Protein AF-A0A934SM72-F1 (afdb_monomer_lite)

pLDDT: mean 88.57, std 10.95, range [38.22, 98.56]

Organism: NCBI:txid657651

Radius of gyration: 14.62 Å; chains: 1; bounding box: 36×30×39 Å

Structure (mmCIF, N/CA/C/O backbone):
data_AF-A0A934SM72-F1
#
_entry.id   AF-A0A934SM72-F1
#
loop_
_atom_site.group_PDB
_atom_site.id
_atom_site.type_symbol
_atom_site.label_atom_id
_atom_site.label_alt_id
_atom_site.label_comp_id
_atom_site.label_asym_id
_atom_site.label_entity_id
_atom_site.label_seq_id
_atom_site.pdbx_PDB_ins_code
_atom_site.Cartn_x
_atom_site.Cartn_y
_atom_site.Cartn_z
_atom_site.occupancy
_atom_site.B_iso_or_equiv
_atom_site.auth_seq_id
_atom_site.auth_comp_id
_atom_site.auth_asym_id
_atom_site.auth_atom_id
_atom_site.pdbx_PDB_model_num
ATOM 1 N N . MET A 1 1 ? 1.778 17.036 18.138 1.00 67.81 1 MET A N 1
ATOM 2 C CA . MET A 1 1 ? 1.381 16.100 17.069 1.00 67.81 1 MET A CA 1
ATOM 3 C C . MET A 1 1 ? 0.468 15.055 17.683 1.00 67.81 1 MET A C 1
ATOM 5 O O . MET A 1 1 ? 0.868 14.408 18.649 1.00 67.81 1 MET A O 1
ATOM 9 N N . THR A 1 2 ? -0.785 14.992 17.241 1.00 88.75 2 THR A N 1
ATOM 10 C CA . THR A 1 2 ? -1.775 14.036 17.753 1.00 88.75 2 THR A CA 1
ATOM 11 C C . THR A 1 2 ? -1.550 12.644 17.149 1.00 88.75 2 THR A C 1
ATOM 13 O O . THR A 1 2 ? -0.830 12.486 16.165 1.00 88.75 2 THR A O 1
ATOM 16 N N . ARG A 1 3 ? -2.169 11.600 17.725 1.00 88.12 3 ARG A N 1
ATOM 17 C CA . ARG A 1 3 ? -2.117 10.240 17.144 1.00 88.12 3 ARG A CA 1
ATOM 18 C C . ARG A 1 3 ? -2.670 10.201 15.716 1.00 88.12 3 ARG A C 1
ATOM 20 O O . ARG A 1 3 ? -2.170 9.427 14.907 1.00 88.12 3 ARG A O 1
ATOM 27 N N . LEU A 1 4 ? -3.679 11.025 15.437 1.0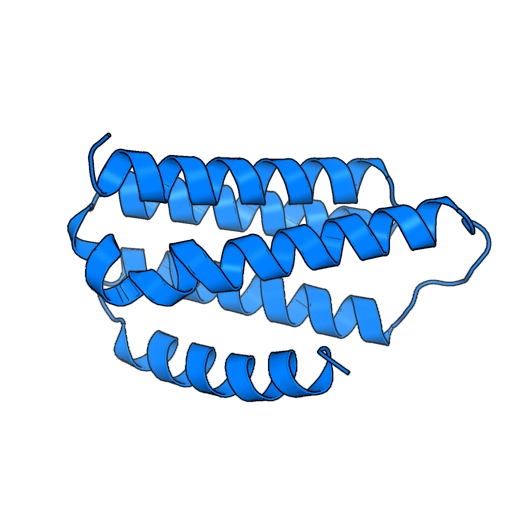0 91.81 4 LEU A N 1
ATOM 28 C CA . LEU A 1 4 ? -4.260 11.174 14.110 1.00 91.81 4 LEU A CA 1
ATOM 29 C C . LEU A 1 4 ? -3.263 11.831 13.154 1.00 91.81 4 LEU A C 1
ATOM 31 O O . LEU A 1 4 ? -2.992 11.250 12.111 1.00 91.81 4 LEU A O 1
ATOM 35 N N . ASP A 1 5 ? -2.647 12.952 13.542 1.00 94.69 5 ASP A N 1
ATOM 36 C CA . ASP A 1 5 ? -1.657 13.646 12.701 1.00 94.69 5 ASP A CA 1
ATOM 37 C C . ASP A 1 5 ? -0.512 12.712 12.297 1.00 94.69 5 ASP A C 1
ATOM 39 O O . ASP A 1 5 ? -0.127 12.668 11.133 1.00 94.69 5 ASP A O 1
ATOM 43 N N . ASN A 1 6 ? -0.002 11.911 13.241 1.00 93.69 6 ASN A N 1
ATOM 44 C CA . ASN A 1 6 ? 1.068 10.952 12.965 1.00 93.69 6 ASN A CA 1
ATOM 45 C C . ASN A 1 6 ? 0.628 9.870 11.970 1.00 93.69 6 ASN A C 1
ATOM 47 O O . ASN A 1 6 ? 1.395 9.496 11.086 1.00 93.69 6 ASN A O 1
ATOM 51 N N . ALA A 1 7 ? -0.588 9.340 12.132 1.00 94.25 7 ALA A N 1
ATOM 52 C CA . ALA A 1 7 ? -1.118 8.312 11.246 1.00 94.25 7 ALA A CA 1
ATOM 53 C C . ALA A 1 7 ? -1.345 8.864 9.833 1.00 94.25 7 ALA A C 1
ATOM 55 O O . ALA A 1 7 ? -0.944 8.223 8.866 1.00 94.25 7 ALA A O 1
ATOM 56 N N . LEU A 1 8 ? -1.924 10.061 9.714 1.00 96.69 8 LEU A N 1
ATOM 57 C CA . LEU A 1 8 ? -2.145 10.712 8.424 1.00 96.69 8 LEU A CA 1
ATOM 58 C C . LEU A 1 8 ? -0.818 11.049 7.739 1.00 96.69 8 LEU A C 1
ATOM 60 O O . LEU A 1 8 ? -0.645 10.679 6.586 1.00 96.69 8 LEU A O 1
ATOM 64 N N . ALA A 1 9 ? 0.151 11.621 8.461 1.00 97.00 9 ALA A N 1
ATOM 65 C CA . ALA A 1 9 ? 1.477 11.912 7.915 1.00 97.00 9 ALA A CA 1
ATOM 66 C C . ALA A 1 9 ? 2.208 10.648 7.426 1.00 97.00 9 ALA A C 1
ATOM 68 O O . ALA A 1 9 ? 2.885 10.682 6.401 1.00 97.00 9 ALA A O 1
ATOM 69 N N . SER A 1 10 ? 2.051 9.522 8.133 1.00 96.56 10 SER A N 1
ATOM 70 C CA . SER A 1 10 ? 2.589 8.224 7.705 1.00 96.56 10 SER A CA 1
ATOM 71 C C . SER A 1 10 ? 1.969 7.759 6.382 1.00 96.56 10 SER A C 1
ATOM 73 O O . SER A 1 10 ? 2.684 7.368 5.460 1.00 96.56 10 SER A O 1
ATOM 75 N N . ILE A 1 11 ? 0.638 7.845 6.259 1.00 97.50 11 ILE A N 1
ATOM 76 C CA . ILE A 1 11 ? -0.078 7.471 5.031 1.00 97.50 11 ILE A CA 1
ATOM 77 C C . ILE A 1 11 ? 0.273 8.420 3.879 1.00 97.50 11 ILE A C 1
ATOM 79 O O . ILE A 1 11 ? 0.484 7.956 2.760 1.00 97.50 11 ILE A O 1
ATOM 83 N N . ASP A 1 12 ? 0.368 9.724 4.140 1.00 98.25 12 ASP A N 1
ATOM 84 C CA . ASP A 1 12 ? 0.745 10.736 3.148 1.00 98.25 12 ASP A CA 1
ATOM 85 C C . ASP A 1 12 ? 2.158 10.468 2.612 1.00 98.25 12 ASP A C 1
ATOM 87 O O . ASP A 1 12 ? 2.369 10.448 1.399 1.00 98.25 12 ASP A O 1
ATOM 91 N N . GLY A 1 13 ? 3.110 10.163 3.501 1.00 97.94 13 GLY A N 1
ATOM 92 C CA . GLY A 1 13 ? 4.471 9.789 3.119 1.00 97.94 13 GLY A CA 1
ATOM 93 C C . GLY A 1 13 ? 4.525 8.528 2.253 1.00 97.94 13 GLY A C 1
ATOM 94 O O . GLY A 1 13 ? 5.212 8.513 1.233 1.00 97.94 13 GLY A O 1
ATOM 95 N N . ALA A 1 14 ? 3.770 7.487 2.614 1.00 97.94 14 ALA A N 1
ATOM 96 C CA . ALA A 1 14 ? 3.682 6.267 1.810 1.00 97.94 14 ALA A CA 1
ATOM 97 C C . ALA A 1 14 ? 3.022 6.519 0.444 1.00 97.94 14 ALA A C 1
ATOM 99 O O . ALA A 1 14 ? 3.518 6.059 -0.584 1.00 97.94 14 ALA A O 1
ATOM 100 N N . THR A 1 15 ? 1.936 7.297 0.424 1.00 98.50 15 THR A N 1
ATOM 101 C CA . THR A 1 15 ? 1.226 7.683 -0.803 1.00 98.50 15 THR A CA 1
ATOM 102 C C . THR A 1 15 ? 2.175 8.375 -1.771 1.00 98.50 15 THR A C 1
ATOM 104 O O . THR A 1 15 ? 2.243 7.988 -2.935 1.00 98.50 15 THR A O 1
ATOM 107 N N . GLU A 1 16 ? 2.950 9.348 -1.292 1.00 98.56 16 GLU A N 1
ATOM 108 C CA . GLU A 1 16 ? 3.913 10.073 -2.120 1.00 98.56 16 GLU A CA 1
ATOM 109 C C . GLU A 1 16 ? 5.005 9.154 -2.677 1.00 98.56 16 GLU A C 1
ATOM 111 O O . GLU A 1 16 ? 5.310 9.196 -3.867 1.00 98.56 16 GLU A O 1
ATOM 116 N N . GLN A 1 17 ? 5.550 8.253 -1.859 1.00 98.56 17 GLN A N 1
ATOM 117 C CA . GLN A 1 17 ? 6.547 7.292 -2.332 1.00 98.56 17 GLN A CA 1
ATOM 118 C C . GLN A 1 17 ? 5.998 6.357 -3.419 1.00 98.56 17 GLN A C 1
ATOM 120 O O . GLN A 1 17 ? 6.717 6.057 -4.376 1.00 98.56 17 GLN A O 1
ATOM 125 N N . PHE A 1 18 ? 4.731 5.938 -3.339 1.00 98.50 18 PHE A N 1
ATOM 126 C CA . PHE A 1 18 ? 4.096 5.190 -4.427 1.00 98.50 18 PHE A CA 1
ATOM 127 C C . PHE A 1 18 ? 3.962 6.028 -5.705 1.00 98.50 18 PHE A C 1
ATOM 129 O O . PHE A 1 18 ? 4.270 5.522 -6.783 1.00 98.50 18 PHE A O 1
ATOM 136 N N . ARG A 1 19 ? 3.572 7.309 -5.610 1.00 98.44 19 ARG A N 1
ATOM 137 C CA . ARG A 1 19 ? 3.506 8.206 -6.784 1.00 98.44 19 ARG A CA 1
ATOM 138 C C . ARG A 1 19 ? 4.873 8.347 -7.449 1.00 98.44 19 ARG A C 1
ATOM 140 O O . ARG A 1 19 ? 4.987 8.112 -8.648 1.00 98.44 19 ARG A O 1
ATOM 147 N N . LEU A 1 20 ? 5.914 8.618 -6.662 1.00 98.25 20 LEU A N 1
ATOM 148 C CA . LEU A 1 20 ? 7.291 8.697 -7.156 1.00 98.25 20 LEU A CA 1
ATOM 149 C C . LEU A 1 20 ? 7.732 7.381 -7.815 1.00 98.25 20 LEU A C 1
ATOM 151 O O . LEU A 1 20 ? 8.337 7.389 -8.883 1.00 98.25 20 LEU A O 1
ATOM 155 N N . SER A 1 21 ? 7.383 6.236 -7.225 1.00 97.56 21 SER A N 1
ATOM 156 C CA . SER A 1 21 ? 7.667 4.918 -7.816 1.00 97.56 21 SER A CA 1
ATOM 157 C C . SER A 1 21 ? 6.987 4.744 -9.178 1.00 97.56 21 SER A C 1
ATOM 159 O O . SER A 1 21 ? 7.587 4.214 -10.117 1.00 97.56 21 SER A O 1
ATOM 161 N N . ALA A 1 22 ? 5.743 5.212 -9.305 1.00 97.12 22 ALA A N 1
ATOM 162 C CA . ALA A 1 22 ? 4.983 5.167 -10.548 1.00 97.12 22 ALA A CA 1
ATOM 163 C C . ALA A 1 22 ? 5.611 6.039 -11.644 1.00 97.12 22 ALA A C 1
ATOM 165 O O . ALA A 1 22 ? 5.679 5.618 -12.795 1.00 97.12 22 ALA A O 1
ATOM 166 N N . GLU A 1 23 ? 6.100 7.226 -11.285 1.00 96.31 23 GLU A N 1
ATOM 167 C CA . GLU A 1 23 ? 6.757 8.160 -12.210 1.00 96.31 23 GLU A CA 1
ATOM 168 C C . GLU A 1 23 ? 8.111 7.648 -12.719 1.00 96.31 23 GLU A C 1
ATOM 170 O O . GLU A 1 23 ? 8.514 7.957 -13.838 1.00 96.31 23 GLU A O 1
ATOM 175 N N . MET A 1 24 ? 8.811 6.842 -11.919 1.00 94.44 24 MET A N 1
ATOM 176 C CA . MET A 1 24 ? 10.128 6.305 -12.269 1.00 94.44 24 MET A CA 1
ATOM 177 C C . MET A 1 24 ? 10.083 5.041 -13.137 1.00 94.44 24 MET A C 1
ATOM 179 O O . MET A 1 24 ? 11.119 4.632 -13.666 1.00 94.44 24 MET A O 1
ATOM 183 N N . THR A 1 25 ? 8.922 4.398 -13.274 1.00 92.19 25 THR A N 1
ATOM 184 C CA . THR A 1 25 ? 8.811 3.062 -13.875 1.00 92.19 25 THR A CA 1
ATOM 185 C C . THR A 1 25 ? 7.940 3.041 -15.122 1.00 92.19 25 THR A C 1
ATOM 187 O O . THR A 1 25 ? 7.186 3.966 -15.414 1.00 92.19 25 THR A O 1
ATOM 190 N N . VAL A 1 26 ? 8.070 1.966 -15.901 1.00 90.31 26 VAL A N 1
ATOM 191 C CA . VAL A 1 26 ? 7.271 1.730 -17.108 1.00 90.31 26 VAL A CA 1
ATOM 192 C C . VAL A 1 26 ? 6.138 0.743 -16.832 1.00 90.31 26 VAL A C 1
ATOM 194 O O . VAL A 1 26 ? 6.066 0.103 -15.778 1.00 90.31 26 VAL A O 1
ATOM 197 N N . GLN A 1 27 ? 5.222 0.615 -17.790 1.00 90.25 27 GLN A N 1
ATOM 198 C CA . GLN A 1 27 ? 4.153 -0.376 -17.707 1.00 90.25 27 GLN A CA 1
ATOM 199 C C . GLN A 1 27 ? 4.724 -1.807 -17.675 1.00 90.25 27 GLN A C 1
ATOM 201 O O . GLN A 1 27 ? 5.717 -2.072 -18.353 1.00 90.25 27 GLN A O 1
ATOM 206 N N . PRO A 1 28 ? 4.110 -2.735 -16.916 1.00 91.62 28 PRO A N 1
ATOM 207 C CA . PRO A 1 28 ? 2.862 -2.586 -16.150 1.00 91.62 28 PRO A CA 1
ATOM 208 C C . PRO A 1 28 ? 3.030 -2.048 -14.711 1.00 91.62 28 PRO A C 1
ATOM 210 O O . PRO A 1 28 ? 2.036 -1.720 -14.065 1.00 91.62 28 PRO A O 1
ATOM 213 N N . HIS A 1 29 ? 4.258 -1.937 -14.192 1.00 93.62 29 HIS A N 1
ATOM 214 C CA . HIS A 1 29 ? 4.524 -1.568 -12.789 1.00 93.62 29 HIS A CA 1
ATOM 215 C C . HIS A 1 29 ? 4.017 -0.173 -12.432 1.00 93.62 29 HIS A C 1
ATOM 217 O O . HIS A 1 29 ? 3.405 0.008 -11.380 1.00 93.62 29 HIS A O 1
ATOM 223 N N . ALA A 1 30 ? 4.184 0.789 -13.345 1.00 95.06 30 ALA A N 1
ATOM 224 C CA . ALA A 1 30 ? 3.697 2.150 -13.149 1.00 95.06 30 ALA A CA 1
ATOM 225 C C . ALA A 1 30 ? 2.203 2.179 -12.793 1.00 95.06 30 ALA A C 1
ATOM 227 O O . ALA A 1 30 ? 1.781 2.934 -11.918 1.00 95.06 30 ALA A O 1
ATOM 228 N N . ARG A 1 31 ? 1.388 1.322 -13.428 1.00 96.94 31 ARG A N 1
ATOM 229 C CA . ARG A 1 31 ? -0.041 1.231 -13.116 1.00 96.94 31 ARG A CA 1
ATOM 230 C C . ARG A 1 31 ? -0.288 0.723 -11.697 1.00 96.94 31 ARG A C 1
ATOM 232 O O . ARG A 1 31 ? -1.116 1.301 -11.000 1.00 96.94 31 ARG A O 1
ATOM 239 N N . LEU A 1 32 ? 0.433 -0.312 -11.268 1.00 97.06 32 LEU A N 1
ATOM 240 C CA . LEU A 1 32 ? 0.297 -0.873 -9.921 1.00 97.06 32 LEU A CA 1
ATOM 241 C C . LEU A 1 32 ? 0.659 0.150 -8.842 1.00 97.06 32 LEU A C 1
ATOM 243 O O . LEU A 1 32 ? -0.060 0.271 -7.855 1.00 97.06 32 LEU A O 1
ATOM 247 N N . PHE A 1 33 ? 1.718 0.933 -9.049 1.00 98.00 33 PHE A N 1
ATOM 248 C CA . PHE A 1 33 ? 2.104 1.980 -8.105 1.00 98.00 33 PHE A CA 1
ATOM 249 C C . PHE A 1 33 ? 1.093 3.131 -8.047 1.00 98.00 33 PHE A C 1
ATOM 251 O O . PHE A 1 33 ? 0.789 3.618 -6.95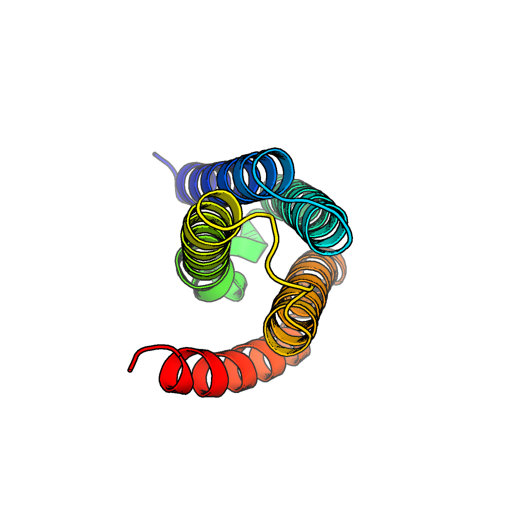8 1.00 98.00 33 PHE A O 1
ATOM 258 N N . TRP A 1 34 ? 0.487 3.512 -9.178 1.00 98.44 34 TRP A N 1
ATOM 259 C CA . TRP A 1 34 ? -0.639 4.452 -9.163 1.00 98.44 34 TRP A CA 1
ATOM 260 C C . TRP A 1 34 ? -1.848 3.904 -8.400 1.00 98.44 34 TRP A C 1
ATOM 262 O O . TRP A 1 34 ? -2.462 4.633 -7.620 1.00 98.44 34 TRP A O 1
ATOM 272 N N . ASP A 1 35 ? -2.177 2.625 -8.589 1.00 98.38 35 ASP A N 1
ATOM 273 C CA . ASP A 1 35 ? -3.285 1.985 -7.880 1.00 98.38 35 ASP A CA 1
ATOM 274 C C . ASP A 1 35 ? -3.002 1.867 -6.365 1.00 98.38 35 ASP A C 1
ATOM 276 O O . ASP A 1 35 ? -3.914 2.061 -5.559 1.00 98.38 35 ASP A O 1
ATOM 280 N N . LEU A 1 36 ? -1.748 1.625 -5.964 1.00 98.38 36 LEU A N 1
ATOM 281 C CA . LEU A 1 36 ? -1.299 1.642 -4.564 1.00 98.38 36 LEU A CA 1
ATOM 282 C C . LEU A 1 36 ? -1.425 3.034 -3.938 1.00 98.38 36 LEU A C 1
ATOM 284 O O . LEU A 1 36 ? -1.971 3.163 -2.842 1.00 98.38 36 LEU A O 1
ATOM 288 N N . ALA A 1 37 ? -0.989 4.081 -4.645 1.00 98.38 37 ALA A N 1
ATOM 289 C CA . ALA A 1 37 ? -1.151 5.461 -4.193 1.00 98.38 37 ALA A CA 1
ATOM 290 C C . ALA A 1 37 ? -2.635 5.818 -3.996 1.00 98.38 37 ALA A C 1
ATOM 292 O O . ALA A 1 37 ? -3.002 6.426 -2.990 1.00 98.38 37 ALA A O 1
ATOM 293 N N . ALA A 1 38 ? -3.506 5.397 -4.919 1.00 98.25 38 ALA A N 1
ATOM 294 C CA . ALA A 1 38 ? -4.948 5.600 -4.797 1.00 98.25 38 ALA A CA 1
ATOM 295 C C . ALA A 1 38 ? -5.540 4.848 -3.590 1.00 98.25 38 ALA A C 1
ATOM 297 O O . ALA A 1 38 ? -6.300 5.429 -2.817 1.00 98.25 38 ALA A O 1
ATOM 298 N N . ALA A 1 39 ? -5.150 3.588 -3.373 1.00 97.75 39 ALA A N 1
ATOM 299 C CA . ALA A 1 39 ? -5.615 2.802 -2.230 1.00 97.75 39 ALA A CA 1
ATOM 300 C C . ALA A 1 39 ? -5.151 3.392 -0.882 1.00 97.75 39 ALA A C 1
ATOM 302 O O . ALA A 1 39 ? -5.925 3.434 0.077 1.00 97.75 39 ALA A O 1
ATOM 303 N N . ALA A 1 40 ? -3.914 3.892 -0.808 1.00 97.75 40 ALA A N 1
ATOM 304 C CA . ALA A 1 40 ? -3.396 4.579 0.374 1.00 97.75 40 ALA A CA 1
ATOM 305 C C . ALA A 1 40 ? -4.153 5.893 0.647 1.00 97.75 40 ALA A C 1
ATOM 307 O O . ALA A 1 40 ? -4.520 6.170 1.792 1.00 97.75 40 ALA A O 1
ATOM 308 N N . PHE A 1 41 ? -4.475 6.659 -0.398 1.00 97.44 41 PHE A N 1
ATOM 309 C CA . PHE A 1 41 ? -5.300 7.862 -0.283 1.00 97.44 41 PHE A CA 1
ATOM 310 C C . PHE A 1 41 ? -6.722 7.553 0.220 1.00 97.44 41 PHE A C 1
ATOM 312 O O . PHE A 1 41 ? -7.237 8.239 1.106 1.00 97.44 41 PHE A O 1
ATOM 319 N N . ASP A 1 42 ? -7.345 6.482 -0.274 1.00 96.69 42 ASP A N 1
ATOM 320 C CA . ASP A 1 42 ? -8.656 6.039 0.210 1.00 96.69 42 ASP A CA 1
ATOM 321 C C . ASP A 1 42 ? -8.614 5.632 1.689 1.00 96.69 42 ASP A C 1
ATOM 323 O O . ASP A 1 42 ? -9.505 5.996 2.465 1.0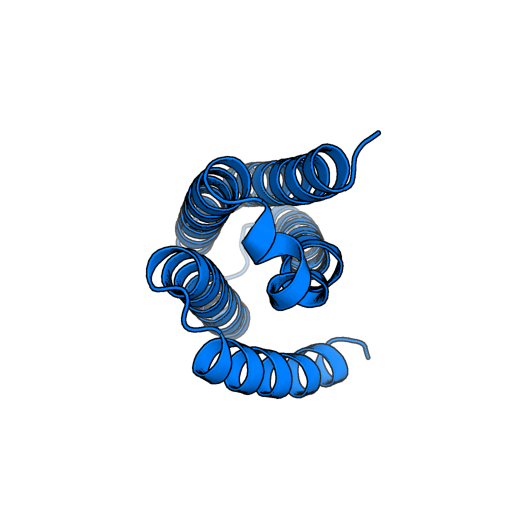0 96.69 42 ASP A O 1
ATOM 327 N N . LEU A 1 43 ? -7.563 4.916 2.103 1.00 95.19 43 LEU A N 1
ATOM 328 C CA . LEU A 1 43 ? -7.330 4.549 3.499 1.00 95.19 43 LEU A CA 1
ATOM 329 C C . LEU A 1 43 ? -7.163 5.788 4.387 1.00 95.19 43 LEU A C 1
ATOM 331 O O . LEU A 1 43 ? -7.775 5.857 5.456 1.00 95.19 43 LEU A O 1
ATOM 335 N N . ARG A 1 44 ? -6.398 6.788 3.929 1.00 97.06 44 ARG A N 1
ATOM 336 C CA . ARG A 1 44 ? -6.250 8.082 4.608 1.00 97.06 44 ARG A CA 1
ATOM 337 C C . ARG A 1 44 ? -7.614 8.696 4.911 1.00 97.06 44 ARG A C 1
ATOM 339 O O . ARG A 1 44 ? -7.876 9.070 6.053 1.00 97.06 44 ARG A O 1
ATOM 346 N N . ALA A 1 45 ? -8.502 8.740 3.916 1.00 95.75 45 ALA A N 1
ATOM 347 C CA . ALA A 1 45 ? -9.846 9.287 4.077 1.00 95.75 45 ALA A CA 1
ATOM 348 C C . ALA A 1 45 ? -10.685 8.503 5.104 1.00 95.75 45 ALA A C 1
ATOM 350 O O . ALA A 1 45 ? -11.467 9.106 5.841 1.00 95.75 45 ALA A O 1
ATOM 351 N N . GLN A 1 46 ? -10.530 7.175 5.202 1.00 93.75 46 GLN A N 1
ATOM 352 C CA . GLN A 1 46 ? -11.227 6.386 6.230 1.00 93.75 46 GLN A CA 1
ATOM 353 C C . GLN A 1 46 ? -10.689 6.650 7.642 1.00 93.75 46 GLN A C 1
ATOM 355 O O . GLN A 1 46 ? -11.472 6.734 8.590 1.00 93.75 46 GLN A O 1
ATOM 360 N N . VAL A 1 47 ? -9.369 6.784 7.793 1.00 93.00 47 VAL A N 1
ATOM 361 C CA . VAL A 1 47 ? -8.721 7.074 9.083 1.00 93.00 47 VAL A CA 1
ATOM 362 C C . VAL A 1 47 ? -9.069 8.482 9.568 1.00 93.00 47 VAL A C 1
ATOM 364 O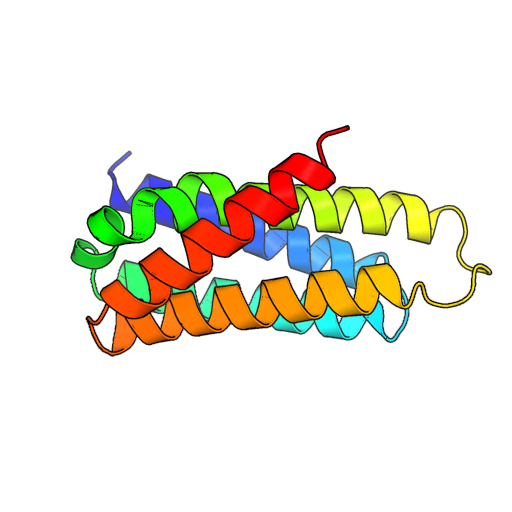 O . VAL A 1 47 ? -9.371 8.663 10.744 1.00 93.00 47 VAL A O 1
ATOM 367 N N . GLU A 1 48 ? -9.096 9.462 8.664 1.00 95.00 48 GLU A N 1
ATOM 368 C CA . GLU A 1 48 ? -9.496 10.838 8.969 1.00 95.00 48 GLU A CA 1
ATOM 369 C C . GLU A 1 48 ? -10.959 10.923 9.423 1.00 95.00 48 GLU A C 1
ATOM 371 O O . GLU A 1 48 ? -11.260 11.546 10.441 1.00 95.00 48 GLU A O 1
ATOM 376 N N . ARG A 1 49 ? -11.873 10.237 8.721 1.00 93.56 49 ARG A N 1
ATOM 377 C CA . ARG A 1 49 ? -13.301 10.191 9.085 1.00 93.56 49 ARG A CA 1
ATOM 378 C C . ARG A 1 49 ? -13.565 9.457 10.395 1.00 93.56 49 ARG A C 1
ATOM 380 O O . ARG A 1 49 ? -14.536 9.769 11.081 1.00 93.56 49 ARG A O 1
ATOM 387 N N . ASN A 1 50 ? -12.751 8.456 10.722 1.00 90.12 50 ASN A N 1
ATOM 388 C CA . ASN A 1 50 ? -12.911 7.666 11.934 1.00 90.12 50 ASN A CA 1
ATOM 389 C C . ASN A 1 50 ? -11.553 7.358 12.589 1.00 90.12 50 ASN A C 1
ATOM 391 O O . ASN A 1 50 ? -11.002 6.267 12.398 1.00 90.12 50 ASN A O 1
ATOM 395 N N . PRO A 1 51 ? -11.045 8.269 13.440 1.00 89.75 51 PRO A N 1
ATOM 396 C CA . PRO A 1 51 ? -9.766 8.090 14.128 1.00 89.75 51 PRO A CA 1
ATOM 397 C C . PRO A 1 51 ? -9.715 6.861 15.050 1.00 89.75 51 PRO A C 1
ATOM 399 O O . PRO A 1 51 ? -8.629 6.399 15.397 1.00 89.75 51 PRO A O 1
ATOM 402 N N . GLY A 1 52 ? -10.867 6.287 15.427 1.00 87.44 52 GLY A N 1
ATOM 403 C CA . GLY A 1 52 ? -10.932 5.037 16.191 1.00 87.44 52 GLY A CA 1
ATOM 404 C C . GLY A 1 52 ? -10.285 3.850 15.467 1.00 87.44 52 GLY A C 1
ATOM 405 O O . GLY A 1 52 ? -9.751 2.952 16.119 1.00 87.44 52 GLY A O 1
ATOM 406 N N . ASN A 1 53 ? -10.236 3.889 14.130 1.00 86.62 53 ASN A N 1
ATOM 407 C CA . ASN A 1 53 ? -9.586 2.867 13.309 1.00 86.62 53 ASN A CA 1
ATOM 408 C C . ASN A 1 53 ? -8.069 2.787 13.548 1.00 86.62 53 ASN A C 1
ATOM 410 O O . ASN A 1 53 ? -7.481 1.729 13.345 1.00 86.62 53 ASN A O 1
ATOM 414 N N . ILE A 1 54 ? -7.427 3.860 14.029 1.00 89.12 54 ILE A N 1
ATOM 415 C CA . ILE A 1 54 ? -5.969 3.908 14.223 1.00 89.12 54 ILE A CA 1
ATOM 416 C C . ILE A 1 54 ? -5.485 2.795 15.153 1.00 89.12 54 ILE A C 1
ATOM 418 O O . ILE A 1 54 ? -4.430 2.220 14.909 1.00 89.12 54 ILE A O 1
ATOM 422 N N . THR A 1 55 ? -6.230 2.477 16.215 1.00 88.38 55 THR A N 1
ATOM 423 C CA . THR A 1 55 ? -5.796 1.468 17.193 1.00 88.38 55 THR A CA 1
ATOM 424 C C . THR A 1 55 ? -5.724 0.080 16.564 1.00 88.38 55 THR A C 1
ATOM 426 O O . THR A 1 55 ? -4.691 -0.577 16.680 1.00 88.38 55 THR A O 1
ATOM 429 N N . ALA A 1 56 ? -6.780 -0.337 15.858 1.00 84.81 56 ALA A N 1
ATOM 430 C CA . ALA A 1 56 ? -6.823 -1.628 15.170 1.00 84.81 56 ALA A CA 1
ATOM 431 C C . ALA A 1 56 ? -5.813 -1.690 14.013 1.00 84.81 56 ALA A C 1
ATOM 433 O O . ALA A 1 56 ? -5.186 -2.716 13.770 1.00 84.81 56 ALA A O 1
ATOM 434 N N . MET A 1 57 ? -5.597 -0.556 13.348 1.00 88.50 57 MET A N 1
ATOM 435 C CA . MET A 1 57 ? -4.761 -0.449 12.155 1.00 88.50 57 MET A CA 1
ATOM 436 C C . MET A 1 57 ? -3.312 -0.069 12.436 1.00 88.50 57 MET A C 1
ATOM 438 O O . MET A 1 57 ? -2.533 0.096 11.500 1.00 88.50 57 MET A O 1
ATOM 442 N N . ARG A 1 58 ? -2.921 0.100 13.702 1.00 90.44 58 ARG A N 1
ATOM 443 C CA . ARG A 1 58 ? -1.659 0.758 14.068 1.00 90.44 58 ARG A CA 1
ATOM 444 C C . ARG A 1 58 ? -0.454 0.147 13.362 1.00 90.44 58 ARG A C 1
ATOM 446 O O . ARG A 1 58 ? 0.387 0.879 12.848 1.00 90.44 58 ARG A O 1
ATOM 453 N N . ARG A 1 59 ? -0.373 -1.185 13.344 1.00 89.81 59 ARG A N 1
ATOM 454 C CA . ARG A 1 59 ? 0.742 -1.907 12.721 1.00 89.81 59 ARG A CA 1
ATOM 455 C C . ARG A 1 59 ? 0.734 -1.755 11.199 1.00 89.81 59 ARG A C 1
ATOM 457 O O . ARG A 1 59 ? 1.786 -1.585 10.603 1.00 89.81 59 ARG A O 1
ATOM 464 N N . PHE A 1 60 ? -0.442 -1.717 10.577 1.00 91.38 60 PHE A N 1
ATOM 465 C CA . PHE A 1 60 ? -0.554 -1.436 9.149 1.00 91.38 60 PHE A CA 1
ATOM 466 C C . PHE A 1 60 ? -0.108 -0.016 8.805 1.00 91.38 60 PHE A C 1
ATOM 468 O O . PHE A 1 60 ? 0.784 0.167 7.983 1.00 91.38 60 PHE A O 1
ATOM 475 N N . LEU A 1 61 ? -0.666 0.984 9.489 1.00 93.38 61 LEU A N 1
ATOM 476 C CA . LEU A 1 61 ? -0.444 2.397 9.173 1.00 93.38 61 LEU A CA 1
ATOM 477 C C . LEU A 1 61 ? 0.982 2.872 9.452 1.00 93.38 61 LEU A C 1
ATOM 479 O O . LEU A 1 61 ? 1.479 3.747 8.747 1.00 93.38 61 LEU A O 1
ATOM 483 N N . LEU A 1 62 ? 1.612 2.348 10.506 1.00 92.75 62 LEU A N 1
ATOM 484 C CA . LEU A 1 62 ? 2.894 2.859 11.002 1.00 92.75 62 LEU A CA 1
ATOM 485 C C . LEU A 1 62 ? 4.082 1.949 10.687 1.00 92.75 62 LEU A C 1
ATOM 487 O O . LEU A 1 62 ? 5.210 2.324 10.988 1.00 92.75 62 LEU A O 1
ATOM 491 N N . PHE A 1 63 ? 3.841 0.759 10.139 1.00 91.38 63 PHE A N 1
ATOM 492 C CA . PHE A 1 63 ? 4.907 -0.175 9.797 1.00 91.38 63 PHE A CA 1
ATOM 493 C C . PHE A 1 63 ? 4.723 -0.726 8.385 1.00 91.38 63 PHE A C 1
ATOM 495 O O . PHE A 1 63 ? 5.492 -0.359 7.506 1.00 91.38 63 PHE A O 1
ATOM 502 N N . TYR A 1 64 ? 3.677 -1.516 8.122 1.00 92.12 64 TYR A N 1
ATOM 503 C CA . TYR A 1 64 ? 3.567 -2.197 6.825 1.00 92.12 64 TYR A CA 1
ATOM 504 C C . TYR A 1 64 ? 3.444 -1.245 5.641 1.00 92.12 64 TYR A C 1
ATOM 506 O O . TYR A 1 64 ? 4.182 -1.394 4.675 1.00 92.12 64 TYR A O 1
ATOM 514 N N . LEU A 1 65 ? 2.542 -0.265 5.709 1.00 95.50 65 LEU A N 1
ATOM 515 C CA . LEU A 1 65 ? 2.314 0.656 4.600 1.00 95.50 65 LEU A CA 1
ATOM 516 C C . LEU A 1 65 ? 3.575 1.492 4.280 1.00 95.50 65 LEU A C 1
ATOM 518 O O . LEU A 1 65 ? 3.969 1.512 3.113 1.00 95.50 65 LEU A O 1
ATOM 522 N N . PRO A 1 66 ? 4.269 2.102 5.268 1.00 96.25 66 PRO A N 1
ATOM 523 C CA . PRO A 1 66 ? 5.574 2.722 5.033 1.00 96.25 66 PRO A CA 1
ATOM 524 C C . PRO A 1 66 ? 6.621 1.769 4.447 1.00 96.25 66 PRO A C 1
ATOM 526 O O . PRO A 1 66 ? 7.297 2.134 3.490 1.00 96.25 66 PRO A O 1
ATOM 529 N N . THR A 1 67 ? 6.742 0.545 4.971 1.00 94.44 67 THR A N 1
ATOM 530 C CA . THR A 1 67 ? 7.723 -0.435 4.478 1.00 94.44 67 THR A CA 1
ATOM 531 C C . THR A 1 67 ? 7.438 -0.853 3.036 1.00 94.44 67 THR A C 1
ATOM 533 O O . THR A 1 67 ? 8.358 -0.900 2.224 1.00 94.44 67 THR A O 1
ATOM 536 N N . MET A 1 68 ? 6.176 -1.109 2.679 1.00 95.38 68 MET A N 1
ATOM 537 C CA . MET A 1 68 ? 5.786 -1.399 1.294 1.00 95.38 68 MET A CA 1
ATOM 538 C C . MET A 1 68 ? 6.158 -0.248 0.359 1.00 95.38 68 MET A C 1
ATOM 540 O O . MET A 1 68 ? 6.693 -0.484 -0.724 1.00 95.38 68 MET A O 1
ATOM 544 N N . ALA A 1 69 ? 5.890 0.992 0.773 1.00 97.38 69 ALA A N 1
ATOM 545 C CA . ALA A 1 69 ? 6.187 2.178 -0.021 1.00 97.38 69 ALA A CA 1
ATOM 546 C C . ALA A 1 69 ? 7.694 2.379 -0.224 1.00 97.38 69 ALA A C 1
ATOM 548 O O . ALA A 1 69 ? 8.137 2.631 -1.348 1.00 97.38 69 ALA A O 1
ATOM 549 N N . GLU A 1 70 ? 8.488 2.158 0.825 1.00 96.69 70 GLU A N 1
ATOM 550 C CA . GLU A 1 70 ? 9.946 2.221 0.752 1.00 96.69 70 GLU A CA 1
ATOM 551 C C . GLU A 1 70 ? 10.502 1.157 -0.202 1.00 96.69 70 GLU A C 1
ATOM 553 O O . GLU A 1 70 ? 11.344 1.459 -1.055 1.00 96.69 70 GLU A O 1
ATOM 558 N N . LEU A 1 71 ? 10.009 -0.082 -0.100 1.00 94.81 71 LEU A N 1
ATOM 559 C CA . LEU A 1 71 ? 10.418 -1.182 -0.973 1.00 94.81 71 LEU A CA 1
ATOM 560 C C . LEU A 1 71 ? 10.025 -0.927 -2.433 1.00 94.81 71 LEU A C 1
ATOM 562 O O . LEU A 1 71 ? 10.854 -1.145 -3.318 1.00 94.81 71 LEU A O 1
ATOM 566 N N . CYS A 1 72 ? 8.820 -0.405 -2.689 1.00 95.88 72 CYS A N 1
ATOM 567 C CA . CYS A 1 72 ? 8.395 0.007 -4.030 1.00 95.88 72 CYS A CA 1
ATOM 568 C C . CYS A 1 72 ? 9.336 1.068 -4.607 1.00 95.88 72 CYS A C 1
ATOM 570 O O . CYS A 1 72 ? 9.807 0.918 -5.733 1.00 95.88 72 CYS A O 1
ATOM 572 N N . LEU A 1 73 ? 9.674 2.099 -3.827 1.00 96.81 73 LEU A N 1
ATOM 573 C CA . LEU A 1 73 ? 10.544 3.179 -4.290 1.00 96.81 73 LEU A CA 1
ATOM 574 C C . LEU A 1 73 ? 11.977 2.701 -4.528 1.00 96.81 73 LEU A C 1
ATOM 576 O O . LEU A 1 73 ? 12.616 3.086 -5.512 1.00 96.81 73 LEU A O 1
ATOM 580 N N . ARG A 1 74 ? 12.499 1.841 -3.651 1.00 95.06 74 ARG A N 1
ATOM 581 C CA . ARG A 1 74 ? 13.815 1.220 -3.834 1.00 95.06 74 ARG A CA 1
ATOM 582 C C . ARG A 1 74 ? 13.842 0.366 -5.098 1.00 95.06 74 ARG A C 1
ATOM 584 O O . ARG A 1 74 ? 14.786 0.479 -5.877 1.00 95.06 74 ARG A O 1
ATOM 591 N N . TRP A 1 75 ? 12.813 -0.447 -5.316 1.00 94.50 75 TRP A N 1
ATOM 592 C CA . TRP A 1 75 ? 12.689 -1.260 -6.520 1.00 94.50 75 TRP A CA 1
ATOM 593 C C . TRP A 1 75 ? 12.572 -0.388 -7.776 1.00 94.50 75 TRP A C 1
ATOM 595 O O . TRP A 1 75 ? 13.302 -0.607 -8.739 1.00 94.50 75 TRP A O 1
ATOM 605 N N . ALA A 1 76 ? 11.746 0.661 -7.745 1.00 94.38 76 ALA A N 1
ATOM 606 C CA . ALA A 1 76 ? 11.567 1.597 -8.852 1.00 94.38 76 ALA A CA 1
ATOM 607 C C . ALA A 1 76 ? 12.881 2.283 -9.249 1.00 94.38 76 ALA A C 1
ATOM 609 O O . ALA A 1 76 ? 13.186 2.389 -10.433 1.00 94.38 76 ALA A O 1
ATOM 610 N N . ARG A 1 77 ? 13.707 2.678 -8.272 1.00 94.38 77 ARG A N 1
ATOM 611 C CA . ARG A 1 77 ? 15.055 3.221 -8.517 1.00 94.38 77 ARG A CA 1
ATOM 612 C C . ARG A 1 77 ? 15.970 2.223 -9.223 1.00 94.38 77 ARG A C 1
ATOM 614 O O . ARG A 1 77 ? 16.692 2.612 -10.136 1.00 94.38 77 ARG A O 1
ATOM 621 N N . LEU A 1 78 ? 15.938 0.955 -8.811 1.00 90.94 78 LEU A N 1
ATOM 622 C CA . LEU A 1 78 ? 16.727 -0.105 -9.444 1.00 90.94 78 LEU A CA 1
ATOM 623 C C . LEU A 1 78 ? 16.240 -0.393 -10.867 1.00 90.94 78 LEU A C 1
ATOM 625 O O . LEU A 1 78 ? 17.054 -0.488 -11.778 1.00 90.94 78 LEU A O 1
ATOM 629 N N . SER A 1 79 ? 14.924 -0.473 -11.070 1.00 88.69 79 SER A N 1
ATOM 630 C CA . SER A 1 79 ? 14.326 -0.679 -12.392 1.00 88.69 79 SER A CA 1
ATOM 631 C C . SER A 1 79 ? 14.600 0.496 -13.334 1.00 88.69 79 SER A C 1
ATOM 633 O O . SER A 1 79 ? 14.915 0.279 -14.499 1.00 88.69 79 SER A O 1
ATOM 635 N N . HIS A 1 80 ? 14.555 1.733 -12.836 1.00 88.88 80 HIS A N 1
ATOM 636 C CA . HIS A 1 80 ? 14.863 2.924 -13.626 1.00 88.88 80 HIS A CA 1
ATOM 637 C C . HIS A 1 80 ? 16.318 2.952 -14.118 1.00 88.88 80 HIS A C 1
ATOM 639 O O . HIS A 1 80 ? 16.598 3.483 -15.191 1.00 88.88 80 HIS A O 1
ATOM 645 N N . ALA A 1 81 ? 17.247 2.370 -13.353 1.00 88.62 81 ALA A N 1
ATOM 646 C CA . ALA A 1 81 ? 18.651 2.267 -13.740 1.00 88.62 81 ALA A CA 1
ATOM 647 C C . ALA A 1 81 ? 18.901 1.247 -14.871 1.00 88.62 81 ALA A C 1
ATOM 649 O O . ALA A 1 81 ? 19.930 1.336 -15.537 1.00 88.62 81 ALA A O 1
ATOM 650 N N . ASP A 1 82 ? 17.973 0.312 -15.105 1.00 85.25 82 ASP A N 1
ATOM 651 C CA . ASP A 1 82 ? 18.046 -0.693 -16.174 1.00 85.25 82 ASP A CA 1
ATOM 652 C C . ASP A 1 82 ? 16.691 -0.842 -16.908 1.00 85.25 82 ASP A C 1
ATOM 654 O O . ASP A 1 82 ? 15.972 -1.832 -16.737 1.00 85.25 82 ASP A O 1
ATOM 658 N N . PRO A 1 83 ? 16.307 0.150 -17.735 1.00 74.56 83 PRO A N 1
ATOM 659 C CA . PRO A 1 83 ? 14.972 0.232 -18.332 1.00 74.56 83 PRO A CA 1
ATOM 660 C C . PRO A 1 83 ? 14.723 -0.779 -19.461 1.00 74.56 83 PRO A C 1
ATOM 662 O O . PRO A 1 83 ? 13.594 -0.899 -19.934 1.00 74.56 83 PRO A O 1
ATOM 665 N N . LEU A 1 84 ? 15.760 -1.483 -19.929 1.00 80.75 84 LEU A N 1
ATOM 666 C CA . LEU A 1 84 ? 15.646 -2.493 -20.987 1.00 80.75 84 LEU A CA 1
ATOM 667 C C . LEU A 1 84 ? 15.331 -3.885 -20.437 1.00 80.75 84 LEU A C 1
ATOM 669 O O . LEU A 1 84 ? 15.038 -4.802 -21.210 1.00 80.75 84 LEU A O 1
ATOM 673 N N . ARG A 1 85 ? 15.385 -4.055 -19.112 1.00 80.31 85 ARG A N 1
ATOM 674 C CA . ARG A 1 85 ? 15.024 -5.309 -18.469 1.00 80.31 85 ARG A CA 1
ATOM 675 C C . ARG A 1 85 ? 13.529 -5.585 -18.682 1.00 80.31 85 ARG A C 1
ATOM 677 O O . ARG A 1 85 ? 12.709 -4.685 -18.490 1.00 80.31 85 ARG A O 1
ATOM 684 N N . PRO A 1 86 ? 13.149 -6.814 -19.078 1.00 80.75 86 PRO A N 1
ATOM 685 C CA . PRO A 1 86 ? 11.744 -7.168 -19.199 1.00 80.75 86 PRO A CA 1
ATOM 686 C C . PRO A 1 86 ? 11.033 -7.039 -17.845 1.00 80.75 86 PRO A C 1
ATOM 688 O O . PRO A 1 86 ? 11.692 -7.105 -16.800 1.00 80.75 86 PRO A O 1
ATOM 691 N N . PRO A 1 87 ? 9.698 -6.884 -17.850 1.00 80.38 87 PRO A N 1
ATOM 692 C CA . PRO A 1 87 ? 8.934 -6.808 -16.619 1.00 80.38 87 PRO A CA 1
ATOM 693 C C . PRO A 1 87 ? 9.201 -7.994 -15.686 1.00 80.38 87 PRO A C 1
ATOM 695 O O . PRO A 1 87 ? 9.251 -9.142 -16.127 1.00 80.38 87 PRO A O 1
ATOM 698 N N . ASP A 1 88 ? 9.377 -7.708 -14.397 1.00 86.69 88 ASP A N 1
ATOM 699 C CA . ASP A 1 88 ? 9.605 -8.730 -13.382 1.00 86.69 88 ASP A CA 1
ATOM 700 C C . ASP A 1 88 ? 8.258 -9.257 -12.876 1.00 86.69 88 ASP A C 1
ATOM 702 O O . ASP A 1 88 ? 7.590 -8.631 -12.055 1.00 86.69 88 ASP A O 1
ATOM 706 N N . GLU A 1 89 ? 7.853 -10.424 -13.377 1.00 89.25 89 GLU A N 1
ATOM 707 C CA . GLU A 1 89 ? 6.589 -11.076 -13.010 1.00 89.25 89 GLU A CA 1
ATOM 708 C C . GLU A 1 89 ? 6.468 -11.362 -11.504 1.00 89.25 89 GLU A C 1
ATOM 710 O O . GLU A 1 89 ? 5.360 -11.354 -10.962 1.00 89.25 89 GLU A O 1
ATOM 715 N N . THR A 1 90 ? 7.590 -11.562 -10.804 1.00 89.12 90 THR A N 1
ATOM 716 C CA . THR A 1 90 ? 7.580 -11.767 -9.346 1.00 89.12 90 THR A CA 1
ATOM 717 C C . THR A 1 90 ? 7.237 -10.460 -8.646 1.00 89.12 90 THR A C 1
ATOM 719 O O . THR A 1 90 ? 6.326 -10.418 -7.821 1.00 89.12 90 THR A O 1
ATOM 722 N N . ALA A 1 91 ? 7.888 -9.366 -9.051 1.00 89.25 91 ALA A N 1
ATOM 723 C CA . ALA A 1 91 ? 7.600 -8.039 -8.516 1.00 89.25 91 ALA A CA 1
ATOM 724 C C . ALA A 1 91 ? 6.147 -7.617 -8.798 1.00 89.25 91 ALA A C 1
ATOM 726 O O . ALA A 1 91 ? 5.473 -7.073 -7.927 1.00 89.25 91 ALA A O 1
ATOM 727 N N . ILE A 1 92 ? 5.622 -7.924 -9.990 1.00 92.69 92 ILE A N 1
ATOM 728 C CA . ILE A 1 92 ? 4.212 -7.686 -10.339 1.00 92.69 92 ILE A CA 1
ATOM 729 C C . ILE A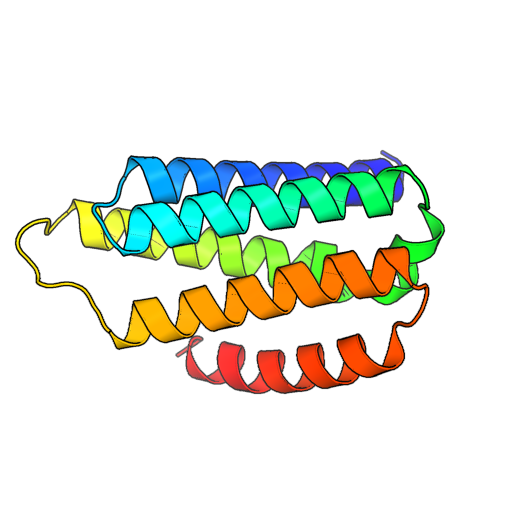 1 92 ? 3.271 -8.413 -9.373 1.00 92.69 92 ILE A C 1
ATOM 731 O O . ILE A 1 92 ? 2.291 -7.817 -8.916 1.00 92.69 92 ILE A O 1
ATOM 735 N N . ALA A 1 93 ? 3.541 -9.686 -9.072 1.00 91.56 93 ALA A N 1
ATOM 736 C CA . ALA A 1 93 ? 2.728 -10.470 -8.149 1.00 91.56 93 ALA A CA 1
ATOM 737 C C . ALA A 1 93 ? 2.781 -9.901 -6.722 1.00 91.56 93 ALA A C 1
ATOM 739 O O . ALA A 1 93 ? 1.730 -9.725 -6.100 1.00 91.56 93 ALA A O 1
ATOM 740 N N . ASP A 1 94 ? 3.972 -9.535 -6.245 1.00 91.06 94 ASP A N 1
ATOM 741 C CA . ASP A 1 94 ? 4.166 -8.951 -4.916 1.00 91.06 94 ASP A CA 1
ATOM 742 C C . ASP A 1 94 ? 3.442 -7.605 -4.777 1.00 91.06 94 ASP A C 1
ATOM 744 O O . ASP A 1 94 ? 2.662 -7.409 -3.843 1.00 91.06 94 ASP A O 1
ATOM 748 N N . PHE A 1 95 ? 3.609 -6.692 -5.740 1.00 94.38 95 PHE A N 1
ATOM 749 C CA . PHE A 1 95 ? 2.947 -5.384 -5.708 1.00 94.38 95 PHE A CA 1
ATOM 750 C C . PHE A 1 95 ? 1.428 -5.492 -5.835 1.00 94.38 95 PHE A 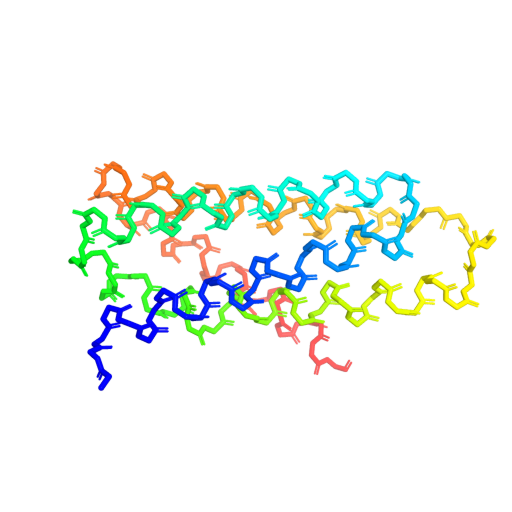C 1
ATOM 752 O O . PHE A 1 95 ? 0.699 -4.711 -5.220 1.00 94.38 95 PHE A O 1
ATOM 759 N N . ARG A 1 96 ? 0.924 -6.472 -6.595 1.00 95.31 96 ARG A N 1
ATOM 760 C CA . ARG A 1 96 ? -0.515 -6.753 -6.661 1.00 95.31 96 ARG A CA 1
ATOM 761 C C . ARG A 1 96 ? -1.043 -7.249 -5.316 1.00 95.31 96 ARG A C 1
ATOM 763 O O . ARG A 1 96 ? -2.063 -6.750 -4.856 1.00 95.31 96 ARG A O 1
ATOM 770 N N . ASN A 1 97 ? -0.322 -8.151 -4.656 1.00 92.44 97 ASN A N 1
ATOM 771 C CA . ASN A 1 97 ? -0.676 -8.605 -3.315 1.00 92.44 97 ASN A CA 1
ATOM 772 C C . ASN A 1 97 ? -0.685 -7.434 -2.310 1.00 92.44 97 ASN A C 1
ATOM 774 O O . ASN A 1 97 ? -1.630 -7.279 -1.542 1.00 92.44 97 ASN A O 1
ATOM 778 N N . TRP A 1 98 ? 0.305 -6.538 -2.358 1.00 93.81 98 TRP A N 1
ATOM 779 C CA . TRP A 1 98 ? 0.333 -5.345 -1.498 1.00 93.81 98 TRP A CA 1
ATOM 780 C C . TRP A 1 98 ? -0.829 -4.382 -1.769 1.00 93.81 98 TRP A C 1
ATOM 782 O O . TRP A 1 98 ? -1.383 -3.792 -0.834 1.00 93.81 98 TRP A O 1
ATOM 792 N N . LEU A 1 99 ? -1.237 -4.244 -3.033 1.00 95.88 99 LEU A N 1
ATOM 793 C CA . LEU A 1 99 ? -2.416 -3.469 -3.412 1.00 95.88 99 LEU A CA 1
ATOM 794 C C . LEU A 1 99 ? -3.690 -4.065 -2.808 1.00 95.88 99 LEU A C 1
ATOM 796 O O . LEU A 1 99 ? -4.495 -3.330 -2.231 1.00 95.88 99 LEU A O 1
ATOM 800 N N . ASP A 1 100 ? -3.856 -5.382 -2.903 1.00 93.69 100 ASP A N 1
ATOM 801 C CA . ASP A 1 100 ? -5.022 -6.081 -2.365 1.00 93.69 100 ASP A CA 1
ATOM 802 C C . ASP A 1 100 ? -5.099 -5.948 -0.838 1.00 93.69 100 ASP A C 1
ATOM 804 O O . ASP A 1 100 ? -6.160 -5.624 -0.302 1.00 93.69 100 ASP A O 1
ATOM 808 N N . ILE A 1 101 ? -3.966 -6.057 -0.135 1.00 91.81 101 ILE A N 1
ATOM 809 C CA . ILE A 1 101 ? -3.891 -5.830 1.317 1.00 91.81 101 ILE A CA 1
ATOM 810 C C . ILE A 1 101 ? -4.260 -4.382 1.670 1.00 91.81 101 ILE A C 1
ATOM 812 O O . ILE A 1 101 ? -5.025 -4.146 2.605 1.00 91.81 101 ILE A O 1
ATOM 816 N N . THR A 1 102 ? -3.758 -3.397 0.921 1.00 93.88 102 THR A N 1
ATOM 817 C CA . THR A 1 102 ? -4.055 -1.976 1.180 1.00 93.88 102 THR A CA 1
ATOM 818 C C . THR A 1 102 ? -5.537 -1.662 0.957 1.00 93.88 102 THR A C 1
ATOM 820 O O . THR A 1 102 ? -6.149 -0.924 1.733 1.00 93.88 102 THR A O 1
ATOM 823 N N . ARG A 1 103 ? -6.156 -2.275 -0.057 1.00 94.44 103 ARG A N 1
ATOM 824 C CA . ARG A 1 103 ? -7.604 -2.179 -0.292 1.00 94.44 103 ARG A CA 1
ATOM 825 C C . ARG A 1 103 ? -8.407 -2.858 0.813 1.00 94.44 103 ARG A C 1
ATOM 827 O O . ARG A 1 103 ? -9.363 -2.260 1.305 1.00 94.44 103 ARG A O 1
ATOM 834 N N . ALA A 1 104 ? -8.000 -4.050 1.247 1.00 90.44 104 ALA A N 1
ATOM 835 C CA . ALA A 1 104 ? -8.625 -4.747 2.369 1.00 90.44 104 ALA A CA 1
ATOM 836 C C . ALA A 1 104 ? -8.532 -3.925 3.665 1.00 90.44 104 ALA A C 1
ATOM 838 O O . ALA A 1 104 ? -9.504 -3.832 4.409 1.00 90.44 104 ALA A O 1
ATOM 839 N N . ALA A 1 105 ? -7.406 -3.249 3.901 1.00 89.81 105 ALA A N 1
ATOM 840 C CA . ALA A 1 105 ? -7.223 -2.330 5.020 1.00 89.81 105 ALA A CA 1
ATOM 841 C C . ALA A 1 105 ? -8.200 -1.141 4.974 1.00 89.81 105 ALA A C 1
ATOM 843 O O . ALA A 1 105 ? -8.802 -0.786 5.993 1.00 89.81 105 ALA A O 1
ATOM 844 N N . ALA A 1 106 ? -8.390 -0.535 3.799 1.00 90.56 106 ALA A N 1
ATOM 845 C CA . ALA A 1 106 ? -9.360 0.543 3.616 1.00 90.56 106 ALA A CA 1
ATOM 846 C C . ALA A 1 106 ? -10.807 0.053 3.817 1.00 90.56 106 ALA A C 1
ATOM 848 O O . ALA A 1 106 ? -11.605 0.741 4.459 1.00 90.56 106 ALA A O 1
ATOM 849 N N . GLU A 1 107 ? -11.139 -1.143 3.327 1.00 90.00 107 GLU A N 1
ATOM 850 C CA . GLU A 1 107 ? -12.466 -1.742 3.500 1.00 90.00 107 GLU A CA 1
ATOM 851 C C . GLU A 1 107 ? -12.739 -2.127 4.958 1.00 90.00 107 GLU A C 1
ATOM 853 O O . GLU A 1 107 ? -13.793 -1.791 5.487 1.00 90.00 107 GLU A O 1
ATOM 858 N N . ALA A 1 108 ? -11.773 -2.718 5.661 1.00 87.00 108 ALA A N 1
ATOM 859 C CA . ALA A 1 108 ? -11.875 -3.018 7.089 1.00 87.00 108 ALA A CA 1
ATOM 860 C C . ALA A 1 108 ? -12.163 -1.754 7.919 1.00 87.00 108 ALA A C 1
ATOM 862 O O . ALA A 1 108 ? -13.026 -1.752 8.802 1.00 87.00 108 ALA A O 1
ATOM 863 N N . CYS A 1 109 ? -11.507 -0.634 7.585 1.00 87.69 109 CYS A N 1
ATOM 864 C CA . CYS A 1 109 ? -11.794 0.666 8.196 1.00 87.69 109 CYS A CA 1
ATOM 865 C C . CYS A 1 109 ? -13.229 1.151 7.935 1.00 87.69 109 CYS A C 1
ATOM 867 O O . CYS A 1 109 ? -13.824 1.794 8.807 1.00 87.69 109 CYS A O 1
ATOM 869 N N . ARG A 1 110 ? -13.769 0.870 6.743 1.00 87.06 110 ARG A N 1
ATOM 870 C CA . ARG A 1 110 ? -15.113 1.270 6.304 1.00 87.06 110 ARG A CA 1
ATOM 871 C C . ARG A 1 110 ? -16.198 0.409 6.950 1.00 87.06 110 ARG A C 1
ATOM 873 O O . ARG A 1 110 ? -17.139 0.951 7.525 1.00 87.06 110 ARG A O 1
ATOM 880 N N . ALA A 1 111 ? -16.033 -0.910 6.898 1.00 87.31 111 ALA A N 1
ATOM 881 C CA . ALA A 1 111 ? -16.942 -1.904 7.458 1.00 87.31 111 ALA A CA 1
ATOM 882 C C . ALA A 1 111 ? -16.869 -1.994 8.991 1.00 87.31 111 ALA A C 1
ATOM 884 O O . ALA A 1 111 ? -17.765 -2.559 9.613 1.00 87.31 111 ALA A O 1
ATOM 885 N N . ARG A 1 112 ? -15.817 -1.430 9.608 1.00 80.38 112 ARG A N 1
ATOM 886 C CA . ARG A 1 112 ? -15.502 -1.568 11.043 1.00 80.38 112 ARG A CA 1
ATOM 887 C C . ARG A 1 112 ? -15.340 -3.032 11.470 1.00 80.38 112 ARG A C 1
ATOM 889 O O . ARG A 1 112 ? -15.651 -3.382 12.605 1.00 80.38 112 ARG A O 1
ATOM 896 N N . SER A 1 113 ? -14.857 -3.862 10.549 1.00 79.75 113 SER A N 1
ATOM 897 C CA . SER A 1 113 ? -14.530 -5.268 10.773 1.00 79.75 113 SER A CA 1
ATOM 898 C C . SER A 1 113 ? -13.034 -5.442 10.561 1.00 79.75 113 SER A C 1
ATOM 900 O O . SER A 1 113 ? -12.545 -5.296 9.442 1.00 79.75 113 SER A O 1
ATOM 902 N N . HIS A 1 114 ? -12.294 -5.688 11.642 1.00 75.19 114 HIS A N 1
ATOM 903 C CA . HIS A 1 114 ? -10.827 -5.750 11.619 1.00 75.19 114 HIS A CA 1
ATOM 904 C C . HIS A 1 114 ? -10.277 -7.176 11.747 1.00 75.19 114 HIS A C 1
ATOM 906 O O . HIS A 1 114 ? -9.072 -7.369 11.588 1.00 75.19 114 HIS A O 1
ATOM 912 N N . ASP A 1 115 ? -11.134 -8.167 12.004 1.00 74.12 115 ASP A N 1
ATOM 913 C CA . ASP A 1 115 ? -10.717 -9.554 12.247 1.00 74.12 115 ASP A CA 1
ATOM 914 C C . ASP A 1 115 ? -10.091 -10.196 11.000 1.00 74.12 115 ASP A C 1
ATOM 916 O O . ASP A 1 115 ? -9.002 -10.768 11.082 1.00 74.12 115 ASP A O 1
ATOM 920 N N . ASP A 1 116 ? -10.712 -10.012 9.833 1.00 67.81 116 ASP A N 1
ATOM 921 C CA . ASP A 1 116 ? -10.209 -10.535 8.552 1.00 67.81 116 ASP A CA 1
ATOM 922 C C . ASP A 1 116 ? -8.902 -9.853 8.123 1.00 67.81 116 ASP A C 1
ATOM 924 O O . ASP A 1 116 ? -7.990 -10.471 7.562 1.00 67.81 116 ASP A O 1
ATOM 928 N N . LEU A 1 117 ? -8.770 -8.564 8.442 1.00 69.56 117 LEU A N 1
ATOM 929 C CA . LEU A 1 117 ? -7.553 -7.821 8.158 1.00 69.56 117 LEU A CA 1
ATOM 930 C C . LEU A 1 117 ? -6.391 -8.292 9.034 1.00 69.56 117 LEU A C 1
ATOM 932 O O . LEU A 1 117 ? -5.269 -8.396 8.544 1.00 69.56 117 LEU A O 1
ATOM 936 N N . ARG A 1 118 ? -6.641 -8.605 10.310 1.00 72.56 118 ARG A N 1
ATOM 937 C CA . ARG A 1 118 ? -5.603 -9.122 11.210 1.00 72.56 118 ARG A CA 1
ATOM 938 C C . ARG A 1 118 ? -4.988 -10.412 10.662 1.00 72.56 118 ARG A C 1
ATOM 940 O O . ARG A 1 118 ? -3.767 -10.510 10.616 1.00 72.56 118 ARG A O 1
ATOM 947 N N . LEU A 1 119 ? -5.814 -11.349 10.191 1.00 70.00 119 LEU A N 1
ATOM 948 C CA . LEU A 1 119 ? -5.345 -12.599 9.575 1.00 70.00 119 LEU A CA 1
ATOM 949 C C . LEU A 1 119 ? -4.523 -12.338 8.303 1.00 70.00 119 LEU A C 1
ATOM 951 O O . LEU A 1 119 ? -3.488 -12.962 8.080 1.00 70.00 119 LEU A O 1
ATOM 955 N N . THR A 1 120 ? -4.946 -11.364 7.497 1.00 70.06 120 THR A N 1
ATOM 956 C CA . THR A 1 120 ? -4.221 -10.950 6.287 1.00 70.06 120 THR A CA 1
ATOM 957 C C . THR A 1 120 ? -2.862 -10.317 6.625 1.00 70.06 120 THR A C 1
ATOM 959 O O . THR A 1 120 ? -1.867 -10.561 5.945 1.00 70.06 120 THR A O 1
ATOM 962 N N . MET A 1 121 ? -2.787 -9.528 7.701 1.00 72.50 121 MET A N 1
ATOM 963 C CA . MET A 1 121 ? -1.543 -8.909 8.174 1.00 72.50 121 MET A CA 1
ATOM 964 C C . MET A 1 121 ? -0.562 -9.928 8.770 1.00 72.50 121 MET A C 1
ATOM 966 O O . MET A 1 121 ? 0.643 -9.768 8.599 1.00 72.50 121 MET A O 1
ATOM 970 N N . GLU A 1 122 ? -1.055 -10.976 9.433 1.00 73.69 122 GLU A N 1
ATOM 971 C CA . GLU A 1 122 ? -0.224 -12.088 9.918 1.00 73.69 122 GLU A CA 1
ATOM 972 C C . GLU A 1 122 ? 0.429 -12.847 8.752 1.00 73.69 122 GLU A C 1
ATOM 974 O O . GLU A 1 122 ? 1.622 -13.129 8.795 1.00 73.69 122 GLU A O 1
ATOM 979 N N . ALA A 1 123 ? -0.301 -13.081 7.659 1.00 69.38 123 ALA A N 1
ATOM 980 C CA . ALA A 1 123 ? 0.271 -13.698 6.459 1.00 69.38 123 ALA A CA 1
ATOM 981 C C . ALA A 1 123 ? 1.331 -12.813 5.770 1.00 69.38 123 ALA A C 1
ATOM 983 O O . ALA A 1 123 ? 2.293 -13.319 5.190 1.00 69.38 123 ALA A O 1
ATOM 984 N N . LEU A 1 124 ? 1.177 -11.487 5.841 1.00 71.31 124 LEU A N 1
ATOM 985 C CA . LEU A 1 124 ? 2.143 -10.536 5.291 1.00 71.31 124 LEU A CA 1
ATOM 986 C C . LEU A 1 124 ? 3.457 -10.501 6.090 1.00 71.31 124 LEU A C 1
ATOM 988 O O . LEU A 1 124 ? 4.518 -10.320 5.491 1.00 71.31 124 LEU A O 1
ATOM 992 N N . ASP A 1 125 ? 3.415 -10.683 7.414 1.00 73.69 125 ASP A N 1
ATOM 993 C CA . ASP A 1 125 ? 4.628 -10.786 8.243 1.00 73.69 125 ASP A CA 1
ATOM 994 C C . ASP A 1 125 ? 5.560 -11.890 7.731 1.00 73.69 125 ASP A C 1
ATOM 996 O O . ASP A 1 125 ? 6.758 -11.657 7.546 1.00 73.69 125 ASP A O 1
ATOM 1000 N N . ASP A 1 126 ? 4.999 -13.062 7.434 1.00 69.94 126 ASP A N 1
ATOM 1001 C CA . ASP A 1 126 ? 5.749 -14.208 6.918 1.00 69.94 126 ASP A CA 1
ATOM 1002 C C . ASP A 1 126 ? 6.376 -13.923 5.546 1.00 69.94 126 ASP A C 1
ATOM 1004 O O . ASP A 1 126 ? 7.447 -14.442 5.221 1.00 69.94 126 ASP A O 1
ATOM 1008 N N . GLN A 1 127 ? 5.727 -13.093 4.724 1.00 67.62 127 GLN A N 1
ATOM 1009 C CA . GLN A 1 127 ? 6.254 -12.678 3.422 1.00 67.62 127 GLN A CA 1
ATOM 1010 C C . GLN A 1 127 ? 7.374 -11.644 3.561 1.00 67.62 127 GLN A C 1
ATOM 1012 O O . GLN A 1 127 ? 8.418 -11.784 2.924 1.00 67.62 127 GLN A O 1
ATOM 1017 N N . LEU A 1 128 ? 7.200 -10.634 4.418 1.00 68.75 128 LEU A N 1
ATOM 1018 C CA . LEU A 1 128 ? 8.216 -9.602 4.639 1.00 68.75 128 LEU A CA 1
ATOM 1019 C C . LEU A 1 128 ? 9.490 -10.177 5.267 1.00 68.75 128 LEU A C 1
ATOM 1021 O O . LEU A 1 128 ? 10.581 -9.784 4.863 1.00 68.75 128 LEU A O 1
ATOM 1025 N N . GLN A 1 129 ? 9.374 -11.159 6.169 1.00 69.38 129 GLN A N 1
ATOM 1026 C CA . GLN A 1 129 ? 10.538 -11.860 6.725 1.00 69.38 129 GLN A CA 1
ATOM 1027 C C . GLN A 1 129 ? 11.382 -12.571 5.656 1.00 69.38 129 GLN A C 1
ATOM 1029 O O . GLN A 1 129 ? 12.605 -12.641 5.779 1.00 69.38 129 GLN A O 1
ATOM 1034 N N . ARG A 1 130 ? 10.757 -13.076 4.585 1.00 61.66 130 ARG A N 1
ATOM 1035 C CA . ARG A 1 130 ? 11.470 -13.729 3.472 1.00 61.66 130 ARG A CA 1
ATOM 1036 C C . ARG A 1 130 ? 12.212 -12.736 2.579 1.00 61.66 130 ARG A C 1
ATOM 1038 O O . ARG A 1 130 ? 13.208 -13.112 1.973 1.00 61.66 130 ARG A O 1
ATOM 1045 N N . LEU A 1 131 ? 11.731 -11.495 2.500 1.00 57.81 131 LEU A N 1
ATOM 1046 C CA . LEU A 1 131 ? 12.311 -10.420 1.687 1.00 57.81 131 LEU A CA 1
ATOM 1047 C C . LEU A 1 131 ? 13.368 -9.593 2.441 1.00 57.81 131 LEU A C 1
ATOM 1049 O O . LEU A 1 131 ? 14.096 -8.828 1.817 1.00 57.81 131 LEU A O 1
ATOM 1053 N N . SER A 1 132 ? 13.460 -9.733 3.769 1.00 47.38 132 SER A N 1
ATOM 1054 C CA . SER A 1 132 ? 14.439 -9.043 4.625 1.00 47.38 132 SER A CA 1
ATOM 1055 C C . SER A 1 132 ? 15.814 -9.732 4.731 1.00 47.38 132 SER A C 1
ATOM 1057 O O . SER A 1 132 ? 16.560 -9.440 5.666 1.00 47.38 132 SER A O 1
ATOM 1059 N N . ILE A 1 133 ? 16.137 -10.645 3.807 1.00 38.22 133 ILE A N 1
ATOM 1060 C CA . ILE A 1 133 ? 17.447 -11.317 3.701 1.00 38.22 133 ILE A CA 1
ATOM 1061 C C . ILE A 1 133 ? 18.370 -10.519 2.776 1.00 38.22 133 ILE A C 1
ATOM 1063 O O . ILE A 1 133 ? 17.911 -10.135 1.677 1.00 38.22 133 ILE A O 1
#

Secondary structure (DSSP, 8-state):
--HHHHHHHHHHHHHHHHHHHHHH--TTHHHHHHHHHHHHHHHHHHHHH-TTHHHHHHHIIIIIHHHHHHHHHHHHHHHHH-TTSPP-HHHHHHHHHHHHHHHHHHHHHHHT--HHHHHHHHHHHHHHHHH--

Foldseek 3Di:
DDLLVVLLVLLVLLLVLLCLLLVLADPPLVVLSPLLSVLSVLLSVLCVVPVVLCVLCVCVRPPVSNVLSVVSNVVSVVCSVPVVDPDDPVVVVVSVLVSVLSNVSSVCSVVVPSPVNVVSVVVVVVVVVVVVD

Sequence (133 aa):
MTRLDNALASIDGATEQFRLSAEMTVQPHARLFWDLAAAAFDLRAQVERNPGNITAMRRFLLFYLPTMAELCLRWARLSHADPLRPPDETAIADFRNWLDITRAAAEACRARSHDDLRLTMEALDDQLQRLSI